Protein AF-A0A447XU08-F1 (afdb_monomer_lite)

Structure (mmCIF, N/CA/C/O backbone):
data_AF-A0A447XU08-F1
#
_entry.id   AF-A0A447XU08-F1
#
loop_
_atom_site.group_PDB
_atom_site.id
_atom_site.type_symbol
_atom_site.label_atom_id
_atom_site.label_alt_id
_atom_site.label_comp_id
_atom_site.label_asym_id
_atom_site.label_entity_id
_atom_site.label_seq_id
_atom_site.pdbx_PDB_ins_code
_atom_site.Cartn_x
_atom_site.Cartn_y
_atom_site.Cartn_z
_atom_site.occupancy
_atom_site.B_iso_or_equiv
_atom_site.auth_seq_id
_atom_site.auth_comp_id
_atom_site.auth_asym_id
_atom_site.auth_atom_id
_atom_site.pdbx_PDB_model_num
ATOM 1 N N . MET A 1 1 ? 1.279 4.800 7.213 1.00 90.25 1 MET A N 1
ATOM 2 C CA . MET A 1 1 ? 0.485 4.139 8.272 1.00 90.25 1 MET A CA 1
ATOM 3 C C . MET A 1 1 ? -0.113 5.218 9.157 1.00 90.25 1 MET A C 1
ATOM 5 O O . MET A 1 1 ? 0.602 6.163 9.462 1.00 90.25 1 MET A O 1
ATOM 9 N N . ARG A 1 2 ? -1.394 5.126 9.516 1.00 96.44 2 ARG A N 1
ATOM 10 C CA . ARG A 1 2 ? -2.080 6.061 10.419 1.00 96.44 2 ARG A CA 1
ATOM 11 C C . ARG A 1 2 ? -2.948 5.288 11.407 1.00 96.44 2 ARG A C 1
ATOM 13 O O . ARG A 1 2 ? -3.448 4.219 11.064 1.00 96.44 2 ARG A O 1
ATOM 20 N N . PHE A 1 3 ? -3.137 5.862 12.585 1.00 97.56 3 PHE A N 1
ATOM 21 C CA . PHE A 1 3 ? -4.020 5.371 13.637 1.00 97.56 3 PHE A CA 1
ATOM 22 C C . PHE A 1 3 ? -4.959 6.504 14.045 1.00 97.56 3 PHE A C 1
ATOM 24 O O . PHE A 1 3 ? -4.533 7.660 14.103 1.00 97.56 3 PHE A O 1
ATOM 31 N N . PHE A 1 4 ? -6.221 6.179 14.293 1.00 97.69 4 PHE A N 1
ATOM 32 C CA . PHE A 1 4 ? -7.221 7.108 14.798 1.00 97.69 4 PHE A CA 1
ATOM 33 C C . PHE A 1 4 ? -7.956 6.481 15.982 1.00 97.69 4 PHE A C 1
ATOM 35 O O . PHE A 1 4 ? -8.269 5.293 15.950 1.00 97.69 4 PHE A O 1
ATOM 42 N N . ILE A 1 5 ? -8.266 7.300 16.988 1.00 97.62 5 ILE A N 1
ATOM 43 C CA . ILE A 1 5 ? -9.104 6.940 18.131 1.00 97.62 5 ILE A CA 1
ATOM 44 C C . ILE A 1 5 ? -9.993 8.125 18.518 1.00 97.62 5 ILE A C 1
ATOM 46 O O . ILE A 1 5 ? -9.551 9.275 18.495 1.00 97.62 5 ILE A O 1
ATOM 50 N N . ALA A 1 6 ? -11.242 7.839 18.874 1.00 97.81 6 ALA A N 1
ATOM 51 C CA . ALA A 1 6 ? -12.187 8.792 19.439 1.00 97.81 6 ALA A CA 1
ATOM 52 C C . ALA A 1 6 ? -12.832 8.218 20.705 1.00 97.81 6 ALA A C 1
ATOM 54 O O . ALA A 1 6 ? -13.306 7.081 20.714 1.00 97.81 6 ALA A O 1
ATOM 55 N N . GLU A 1 7 ? -12.889 9.037 21.754 1.00 98.00 7 GLU A N 1
ATOM 56 C CA . GLU A 1 7 ? -13.434 8.673 23.063 1.00 98.00 7 GLU A CA 1
ATOM 57 C C . GLU A 1 7 ? -14.699 9.482 23.371 1.00 98.00 7 GLU A C 1
ATOM 59 O O . GLU A 1 7 ? -14.795 10.671 23.057 1.00 98.00 7 GLU A O 1
ATOM 64 N N . LYS A 1 8 ? -15.677 8.837 24.014 1.00 97.38 8 LYS A N 1
ATOM 65 C CA . LYS A 1 8 ? -16.906 9.473 24.499 1.00 97.38 8 LYS A CA 1
ATOM 66 C C . LYS A 1 8 ? -17.231 8.940 25.899 1.00 97.38 8 LYS A C 1
ATOM 68 O O . LYS A 1 8 ? -17.280 7.725 26.067 1.00 97.38 8 LYS A O 1
ATOM 73 N N . PRO A 1 9 ? -17.515 9.802 26.895 1.00 97.44 9 PRO A N 1
ATOM 74 C CA . PRO A 1 9 ? -17.889 9.344 28.231 1.00 97.44 9 PRO A CA 1
ATOM 75 C C . PRO A 1 9 ? -19.068 8.359 28.203 1.00 97.44 9 PRO A C 1
ATOM 77 O O . PRO A 1 9 ? -20.093 8.632 27.574 1.00 97.44 9 PRO A O 1
ATOM 80 N N . GLY A 1 10 ? -18.919 7.226 28.894 1.00 97.12 10 GLY A N 1
ATOM 81 C CA . GLY A 1 10 ? -19.943 6.177 28.973 1.00 97.12 10 GLY A CA 1
ATOM 82 C C . GLY A 1 10 ? -20.085 5.304 27.719 1.00 97.12 10 GLY A C 1
ATOM 83 O O . GLY A 1 10 ? -21.056 4.557 27.627 1.00 97.12 10 GLY A O 1
ATOM 84 N N . ALA A 1 11 ? -19.159 5.394 26.761 1.00 97.00 11 ALA A N 1
ATOM 85 C CA . ALA A 1 11 ? -19.107 4.530 25.586 1.00 97.00 11 ALA A CA 1
ATOM 86 C C . ALA A 1 11 ? -17.686 3.997 25.362 1.00 97.00 11 ALA A C 1
ATOM 88 O O . ALA A 1 11 ? -16.706 4.649 25.724 1.00 97.00 11 ALA A O 1
ATOM 89 N N . GLU A 1 12 ? -17.587 2.826 24.733 1.00 97.06 12 GLU A N 1
ATOM 90 C CA . GLU A 1 12 ? -16.302 2.268 24.310 1.00 97.06 12 GLU A CA 1
ATOM 91 C C . GLU A 1 12 ? -15.650 3.151 23.226 1.00 97.06 12 GLU A C 1
ATOM 93 O O . GLU A 1 12 ? -16.363 3.671 22.355 1.00 97.06 12 GLU A O 1
ATOM 98 N N . PRO A 1 13 ? -14.315 3.327 23.242 1.00 96.81 13 PRO A N 1
ATOM 99 C CA . PRO A 1 13 ? -13.610 4.071 22.207 1.00 96.81 13 PRO A CA 1
ATOM 100 C C . PRO A 1 13 ? -13.785 3.442 20.822 1.00 96.81 13 PRO A C 1
ATOM 102 O O . PRO A 1 13 ? -13.686 2.225 20.658 1.00 96.81 13 PRO A O 1
ATOM 105 N N . VAL A 1 14 ? -13.968 4.279 19.801 1.00 97.25 14 VAL A N 1
ATOM 106 C CA . VAL A 1 14 ? -13.935 3.840 18.399 1.00 97.25 14 VAL A CA 1
ATOM 107 C C . VAL A 1 14 ? -12.555 4.139 17.840 1.00 97.25 14 VAL A C 1
ATOM 109 O O . VAL A 1 14 ? -12.064 5.262 17.963 1.00 97.25 14 VAL A O 1
ATOM 112 N N . TRP A 1 15 ? -11.928 3.150 17.214 1.00 97.06 15 TRP A N 1
ATOM 113 C CA . TRP A 1 15 ? -10.584 3.274 16.667 1.00 97.06 15 TRP A CA 1
ATOM 114 C C . TRP A 1 15 ? -10.439 2.487 15.371 1.00 97.06 15 TRP A C 1
ATOM 116 O O . TRP A 1 15 ? -11.193 1.550 15.118 1.00 97.06 15 TRP A O 1
ATOM 126 N N . TRP A 1 16 ? -9.477 2.897 14.550 1.00 97.06 16 TRP A N 1
ATOM 127 C CA . TRP A 1 16 ? -9.100 2.190 13.330 1.00 97.06 16 TRP A CA 1
ATOM 128 C C . TRP A 1 16 ? -7.672 2.550 12.913 1.00 97.06 16 TRP A C 1
ATOM 130 O O . TRP A 1 16 ? -7.158 3.642 13.185 1.00 97.06 16 TRP A O 1
ATOM 140 N N . PHE A 1 17 ? -7.032 1.634 12.200 1.00 97.44 17 PHE A N 1
ATOM 141 C CA . PHE A 1 17 ? -5.839 1.890 11.418 1.00 97.44 17 PHE A CA 1
ATOM 142 C C . PHE A 1 17 ? -6.198 2.163 9.961 1.00 97.44 17 PHE A C 1
ATOM 144 O O . PHE A 1 17 ? -7.220 1.759 9.410 1.00 97.44 17 PHE A O 1
ATOM 151 N N . GLY A 1 18 ? -5.303 2.862 9.284 1.00 97.00 18 GLY A N 1
ATOM 152 C CA . GLY A 1 18 ? -5.349 2.955 7.840 1.00 97.00 18 G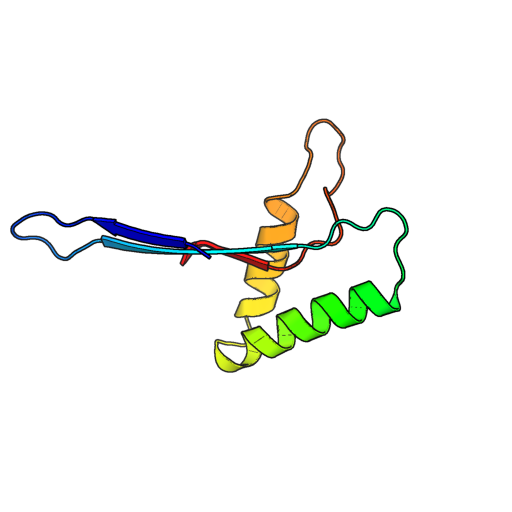LY A CA 1
ATOM 153 C C . GLY A 1 18 ? -3.959 3.085 7.261 1.00 97.00 18 GLY A C 1
ATOM 154 O O . GLY A 1 18 ? -3.019 3.566 7.898 1.00 97.00 18 GLY A O 1
ATOM 155 N N . GLY A 1 19 ? -3.799 2.682 6.015 1.00 97.31 19 GLY A N 1
ATOM 156 C CA . GLY A 1 19 ? -2.489 2.731 5.403 1.00 97.31 19 GLY A CA 1
ATOM 157 C C . GLY A 1 19 ? -2.436 2.020 4.076 1.00 97.31 19 GLY A C 1
ATOM 158 O O . GLY A 1 19 ? -3.454 1.690 3.479 1.00 97.31 19 GLY A O 1
ATOM 159 N N . GLY A 1 20 ? -1.209 1.840 3.622 1.00 97.50 20 GLY A N 1
ATOM 160 C CA . GLY A 1 20 ? -0.923 1.294 2.319 1.00 97.50 20 GLY A CA 1
ATOM 161 C C . GLY A 1 20 ? 0.394 1.821 1.787 1.00 97.50 20 GLY A C 1
ATOM 162 O O . GLY A 1 20 ? 0.998 2.732 2.363 1.00 97.50 20 GLY A O 1
ATOM 163 N N . PHE A 1 21 ? 0.803 1.219 0.689 1.00 98.62 21 PHE A N 1
ATOM 164 C CA . PHE A 1 21 ? 1.922 1.618 -0.144 1.00 98.62 21 PHE A CA 1
ATOM 165 C C . PHE A 1 21 ? 1.616 1.146 -1.564 1.00 98.62 21 PHE A C 1
ATOM 167 O O . PHE A 1 21 ? 0.939 0.134 -1.750 1.00 98.62 21 PHE A O 1
ATOM 174 N N . ASP A 1 22 ? 2.116 1.861 -2.561 1.00 98.69 22 ASP A N 1
ATOM 175 C CA . ASP A 1 22 ? 1.941 1.533 -3.972 1.00 98.69 22 ASP A CA 1
ATOM 176 C C . ASP A 1 22 ? 3.159 1.984 -4.783 1.00 98.69 22 ASP A C 1
ATOM 178 O O . ASP A 1 22 ? 3.936 2.826 -4.328 1.00 98.69 22 ASP A O 1
ATOM 182 N N . LEU A 1 23 ? 3.332 1.395 -5.968 1.00 98.69 23 LEU A N 1
ATOM 183 C CA . LEU A 1 23 ? 4.447 1.698 -6.862 1.00 98.69 23 LEU A CA 1
ATOM 184 C C . LEU A 1 23 ? 3.944 2.335 -8.161 1.00 98.69 23 LEU A C 1
ATOM 186 O O . LEU A 1 23 ? 3.078 1.789 -8.846 1.00 98.69 23 LEU A O 1
ATOM 190 N N . THR A 1 24 ? 4.524 3.483 -8.516 1.00 98.62 24 THR A N 1
ATOM 191 C CA . THR A 1 24 ? 4.228 4.227 -9.751 1.00 98.62 24 THR A CA 1
ATOM 192 C C . THR A 1 24 ? 5.500 4.333 -10.603 1.00 98.62 24 THR A C 1
ATOM 194 O O . THR A 1 24 ? 6.236 5.314 -10.480 1.00 98.62 24 THR A O 1
ATOM 197 N N . PRO A 1 25 ? 5.826 3.310 -11.414 1.00 97.75 25 PRO A N 1
ATOM 198 C CA . PRO A 1 25 ? 7.008 3.348 -12.268 1.00 97.75 25 PRO A CA 1
ATOM 199 C C . PRO A 1 25 ? 6.779 4.255 -13.486 1.00 97.75 25 PRO A C 1
ATOM 201 O O . PRO A 1 25 ? 5.701 4.249 -14.074 1.00 97.75 25 PRO A O 1
ATOM 204 N N . PHE A 1 26 ? 7.811 4.991 -13.905 1.00 97.56 26 PHE A N 1
ATOM 205 C CA . PHE A 1 26 ? 7.809 5.683 -15.204 1.00 97.56 26 PHE A CA 1
ATOM 206 C C . PHE A 1 26 ? 8.164 4.727 -16.349 1.00 97.56 26 PHE A C 1
ATOM 208 O O . PHE A 1 26 ? 7.505 4.719 -17.383 1.00 97.56 26 PHE A O 1
ATOM 215 N N . TYR A 1 27 ? 9.179 3.889 -16.131 1.00 98.00 27 TYR A N 1
ATOM 216 C CA . TYR A 1 27 ? 9.521 2.747 -16.975 1.00 98.00 27 TYR A CA 1
ATOM 217 C C . TYR A 1 27 ? 9.405 1.494 -16.110 1.00 98.00 27 TYR A C 1
ATOM 219 O O . TYR A 1 27 ? 10.104 1.377 -15.106 1.00 98.00 27 TYR A O 1
ATOM 227 N N . GLY A 1 28 ? 8.460 0.615 -16.439 1.00 96.19 28 GLY A N 1
ATOM 228 C CA . GLY A 1 28 ? 8.192 -0.591 -15.659 1.00 96.19 28 GLY A CA 1
ATOM 229 C C . GLY A 1 28 ? 9.089 -1.753 -16.073 1.00 96.19 28 GLY A C 1
ATOM 230 O O . GLY A 1 28 ? 9.193 -2.046 -17.263 1.00 96.19 28 GLY A O 1
ATOM 231 N N . PHE A 1 29 ? 9.670 -2.432 -15.086 1.00 98.38 29 PHE A N 1
ATOM 232 C CA . PHE A 1 29 ? 10.333 -3.726 -15.244 1.00 98.38 29 PHE A CA 1
ATOM 233 C C . PHE A 1 29 ? 9.473 -4.813 -14.596 1.00 98.38 29 PHE A C 1
ATOM 235 O O . PHE A 1 29 ? 8.907 -4.610 -13.517 1.00 98.38 29 PHE A O 1
ATOM 242 N N . GLU A 1 30 ? 9.333 -5.955 -15.265 1.00 98.62 30 GLU A N 1
ATOM 243 C CA . GLU A 1 30 ? 8.456 -7.035 -14.805 1.00 98.62 30 GLU A CA 1
ATOM 244 C C . GLU A 1 30 ? 8.961 -7.635 -13.487 1.00 98.62 30 GLU A C 1
ATOM 246 O O . GLU A 1 30 ? 8.178 -7.908 -12.574 1.00 98.62 30 GLU A O 1
ATOM 251 N N . GLU A 1 31 ? 10.278 -7.762 -13.346 1.00 98.62 31 GLU A N 1
ATOM 252 C CA . GLU A 1 31 ? 10.936 -8.307 -12.164 1.00 98.62 31 GLU A CA 1
ATOM 253 C C . GLU A 1 31 ? 10.651 -7.460 -10.918 1.00 98.62 31 GLU A C 1
ATOM 255 O O . GLU A 1 31 ? 10.362 -8.012 -9.851 1.00 98.62 31 GLU A O 1
ATOM 260 N N . ASP A 1 32 ? 10.648 -6.133 -11.065 1.00 98.69 32 ASP A N 1
ATOM 261 C CA . ASP A 1 32 ? 10.337 -5.195 -9.985 1.00 98.69 32 ASP A CA 1
ATOM 262 C C . ASP A 1 32 ? 8.870 -5.308 -9.567 1.00 98.69 32 ASP A C 1
ATOM 264 O O . ASP A 1 32 ? 8.564 -5.350 -8.374 1.00 98.69 32 ASP A O 1
ATOM 268 N N . ALA A 1 33 ? 7.951 -5.423 -10.531 1.00 98.62 33 ALA A N 1
ATOM 269 C CA . ALA A 1 33 ? 6.530 -5.611 -10.249 1.00 98.62 33 ALA A CA 1
ATOM 270 C C . ALA A 1 33 ? 6.268 -6.935 -9.513 1.00 98.62 33 ALA A C 1
ATOM 272 O O . ALA A 1 33 ? 5.520 -6.966 -8.529 1.00 98.62 33 ALA A O 1
ATOM 273 N N . ILE A 1 34 ? 6.913 -8.022 -9.946 1.00 98.75 34 ILE A N 1
ATOM 274 C CA . ILE A 1 34 ? 6.823 -9.329 -9.288 1.00 98.75 34 ILE A CA 1
ATOM 275 C C . ILE A 1 34 ? 7.392 -9.249 -7.872 1.00 98.75 34 ILE A C 1
ATOM 277 O O . ILE A 1 34 ? 6.755 -9.733 -6.935 1.00 98.75 34 ILE A O 1
ATOM 281 N N . HIS A 1 35 ? 8.573 -8.652 -7.698 1.00 98.81 35 HIS A N 1
ATOM 282 C CA . HIS A 1 35 ? 9.203 -8.514 -6.388 1.00 98.81 35 HIS A CA 1
ATOM 283 C C . HIS A 1 35 ? 8.343 -7.677 -5.433 1.00 98.81 35 HIS A C 1
ATOM 285 O O . HIS A 1 35 ? 8.113 -8.086 -4.291 1.00 98.81 35 HIS A O 1
ATOM 291 N N . TRP A 1 36 ? 7.809 -6.555 -5.918 1.00 98.81 36 TRP A N 1
ATOM 292 C CA . TRP A 1 36 ? 6.932 -5.657 -5.173 1.00 98.81 36 TRP A CA 1
ATOM 293 C C . TRP A 1 36 ? 5.696 -6.383 -4.638 1.00 98.81 36 TRP A C 1
ATOM 295 O O . TRP A 1 36 ? 5.434 -6.399 -3.432 1.00 98.81 36 TRP A O 1
ATOM 305 N N . HIS A 1 37 ? 4.964 -7.055 -5.529 1.00 98.81 37 HIS A N 1
ATOM 306 C CA . HIS A 1 37 ? 3.725 -7.746 -5.173 1.00 98.81 37 HIS A CA 1
ATOM 307 C C . HIS A 1 37 ? 3.959 -9.021 -4.363 1.00 98.81 37 HIS A C 1
ATOM 309 O O . HIS A 1 37 ? 3.168 -9.323 -3.470 1.00 98.81 37 HIS A O 1
ATOM 315 N N . ARG A 1 38 ? 5.061 -9.742 -4.603 1.00 98.81 38 ARG A N 1
ATOM 316 C CA . ARG A 1 38 ? 5.450 -10.901 -3.787 1.00 98.81 38 ARG A CA 1
ATOM 317 C C . ARG A 1 38 ? 5.758 -10.484 -2.353 1.00 98.81 38 ARG A C 1
ATOM 319 O O . ARG A 1 38 ? 5.209 -11.073 -1.431 1.00 98.81 38 ARG A O 1
ATOM 326 N N . THR A 1 39 ? 6.549 -9.429 -2.175 1.00 98.75 39 THR A N 1
ATOM 327 C CA . THR A 1 39 ? 6.892 -8.895 -0.848 1.00 98.75 39 THR A CA 1
ATOM 328 C C . THR A 1 39 ? 5.641 -8.443 -0.092 1.00 98.75 39 THR A C 1
ATOM 330 O O . THR A 1 39 ? 5.466 -8.770 1.080 1.00 98.75 39 THR A O 1
ATOM 333 N N . ALA A 1 40 ? 4.725 -7.748 -0.775 1.00 98.62 40 ALA A N 1
ATOM 334 C CA . ALA A 1 40 ? 3.452 -7.330 -0.194 1.00 98.62 40 ALA A CA 1
ATOM 335 C C . ALA A 1 40 ? 2.568 -8.520 0.224 1.00 98.62 40 ALA A C 1
ATOM 337 O O . ALA A 1 40 ? 1.960 -8.491 1.294 1.00 98.62 40 ALA A O 1
ATOM 338 N N . ARG A 1 41 ? 2.505 -9.575 -0.597 1.00 98.62 41 ARG A N 1
ATOM 339 C CA . ARG A 1 41 ? 1.762 -10.805 -0.295 1.00 98.62 41 ARG A CA 1
ATOM 340 C C . ARG A 1 41 ? 2.349 -11.543 0.902 1.00 98.62 41 ARG A C 1
ATOM 342 O O . ARG A 1 41 ? 1.599 -11.913 1.801 1.00 98.62 41 ARG A O 1
ATOM 349 N N . ASP A 1 42 ? 3.663 -11.734 0.921 1.00 98.62 42 ASP A N 1
ATOM 350 C CA . ASP A 1 42 ? 4.353 -12.483 1.973 1.00 98.62 42 ASP A CA 1
ATOM 351 C C . ASP A 1 42 ? 4.192 -11.784 3.339 1.00 98.62 42 ASP A C 1
ATOM 353 O O . ASP A 1 42 ? 3.962 -12.448 4.348 1.00 98.62 42 ASP A O 1
ATOM 357 N N . LEU A 1 43 ? 4.176 -10.442 3.366 1.00 97.88 43 LEU A N 1
ATOM 358 C CA . LEU A 1 43 ? 3.839 -9.654 4.562 1.00 97.88 43 LEU A CA 1
ATOM 359 C C . LEU A 1 43 ? 2.408 -9.912 5.068 1.00 97.88 43 LEU A C 1
ATOM 361 O O . LEU A 1 43 ? 2.166 -9.878 6.272 1.00 97.88 43 LEU A O 1
ATOM 365 N N . CYS A 1 44 ? 1.451 -10.133 4.165 1.00 98.06 44 CYS A N 1
ATOM 366 C CA . CYS A 1 44 ? 0.048 -10.348 4.523 1.00 98.06 44 CYS A CA 1
ATOM 367 C C . CYS A 1 44 ? -0.236 -11.777 5.004 1.00 98.06 44 CYS A C 1
ATOM 369 O O . CYS A 1 44 ? -1.219 -11.984 5.712 1.00 98.06 44 CYS A O 1
ATOM 371 N N . GLN A 1 45 ? 0.601 -12.751 4.635 1.00 97.38 45 GLN A N 1
ATOM 372 C CA . GLN A 1 45 ? 0.356 -14.179 4.859 1.00 97.38 45 GLN A CA 1
ATOM 373 C C . GLN A 1 45 ? 0.033 -14.546 6.324 1.00 97.38 45 GLN A C 1
ATOM 375 O O . GLN A 1 45 ? -0.911 -15.309 6.530 1.00 97.38 45 GLN A O 1
ATOM 380 N N . PRO A 1 46 ? 0.712 -13.995 7.354 1.00 98.25 46 PRO A N 1
ATOM 381 C CA . PRO A 1 46 ? 0.394 -14.309 8.751 1.00 98.25 46 PRO A CA 1
ATOM 382 C C . PRO A 1 46 ? -0.984 -13.818 9.220 1.00 98.25 46 PRO A C 1
ATOM 384 O O . PRO A 1 46 ? -1.444 -14.230 10.280 1.00 98.25 46 PRO A O 1
ATOM 387 N N . PHE A 1 47 ? -1.631 -12.927 8.465 1.00 97.00 47 PHE A N 1
ATOM 388 C CA . PHE A 1 47 ? -2.886 -12.278 8.848 1.00 97.00 47 PHE A CA 1
ATOM 389 C C . PHE A 1 47 ? -4.121 -12.881 8.162 1.00 97.00 47 PHE A C 1
ATOM 391 O O . PHE A 1 47 ? -5.237 -12.475 8.479 1.00 97.00 47 PHE A O 1
ATOM 398 N N . GLY A 1 48 ? -3.934 -13.837 7.245 1.00 96.88 48 GLY A N 1
ATOM 399 C CA . GLY A 1 48 ? -5.006 -14.522 6.518 1.00 96.88 48 GLY A CA 1
ATOM 400 C C . GLY A 1 48 ? -4.775 -14.564 5.007 1.00 96.88 48 GLY A C 1
ATOM 401 O O . GLY A 1 48 ? -4.165 -13.667 4.421 1.00 96.88 48 GLY A O 1
ATOM 402 N N . GLU A 1 49 ? -5.285 -15.611 4.357 1.00 96.25 49 GLU A N 1
ATOM 403 C CA . GLU A 1 49 ? -5.122 -15.823 2.910 1.00 96.25 49 GLU A CA 1
ATOM 404 C C . GLU A 1 49 ? -5.852 -14.766 2.062 1.00 96.25 49 GLU A C 1
ATOM 406 O O . GLU A 1 49 ? -5.451 -14.478 0.934 1.00 96.25 49 GLU A O 1
ATOM 411 N N . ASP A 1 50 ? -6.899 -14.145 2.610 1.00 97.31 50 ASP A N 1
ATOM 412 C CA . ASP A 1 50 ? -7.713 -13.126 1.947 1.00 97.31 50 ASP A CA 1
ATOM 413 C C . ASP A 1 50 ? -7.153 -11.698 2.096 1.00 97.31 50 ASP A C 1
ATOM 415 O O . ASP A 1 50 ? -7.572 -10.786 1.378 1.00 97.31 50 ASP A O 1
ATOM 419 N N . VAL A 1 51 ? -6.175 -11.488 2.982 1.00 98.00 51 VAL A N 1
ATOM 420 C CA . VAL A 1 51 ? -5.667 -10.152 3.330 1.00 98.00 51 VAL A CA 1
ATOM 421 C C . VAL A 1 51 ? -5.003 -9.465 2.138 1.00 98.00 51 VAL A C 1
ATOM 423 O O . VAL A 1 51 ? -5.373 -8.339 1.793 1.00 98.00 51 VAL A O 1
ATOM 426 N N . TYR A 1 52 ? -4.064 -10.143 1.472 1.00 98.56 52 TYR A N 1
ATOM 427 C CA . TYR A 1 52 ? -3.419 -9.613 0.268 1.00 98.56 52 TYR A CA 1
ATOM 428 C C . TYR A 1 52 ? -4.418 -9.360 -0.872 1.00 98.56 52 TYR A C 1
ATOM 430 O O . TYR A 1 52 ? -4.488 -8.218 -1.330 1.00 98.56 52 TY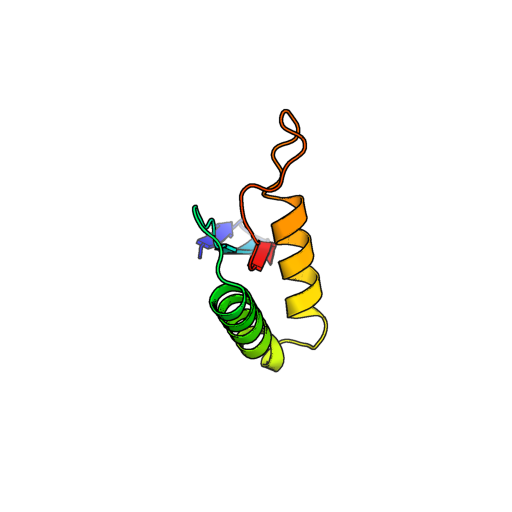R A O 1
ATOM 438 N N . PRO A 1 53 ? -5.218 -10.346 -1.340 1.00 98.44 53 PRO A N 1
ATOM 439 C CA . PRO A 1 53 ? -6.111 -10.114 -2.473 1.00 98.44 53 PRO A CA 1
ATOM 440 C C . PRO A 1 53 ? -7.139 -9.012 -2.191 1.00 98.44 53 PRO A C 1
ATOM 442 O O . PRO A 1 53 ? -7.429 -8.217 -3.088 1.00 98.44 53 PRO A O 1
ATOM 445 N N . ARG A 1 54 ? -7.633 -8.890 -0.950 1.00 98.25 54 ARG A N 1
ATOM 446 C CA . ARG A 1 54 ? -8.548 -7.812 -0.551 1.00 98.25 54 ARG A CA 1
ATOM 447 C C . ARG A 1 54 ? -7.892 -6.436 -0.646 1.00 98.25 54 ARG A C 1
ATOM 449 O O . ARG A 1 54 ? -8.432 -5.551 -1.307 1.00 98.25 54 ARG A O 1
ATOM 456 N N . TYR A 1 55 ? -6.742 -6.237 -0.005 1.00 98.50 55 TYR A N 1
ATOM 457 C CA . TYR A 1 55 ? -6.100 -4.918 0.052 1.00 98.50 55 TYR A CA 1
ATOM 458 C C . TYR A 1 55 ? -5.387 -4.532 -1.243 1.00 98.50 55 TYR A C 1
ATOM 460 O O . TYR A 1 55 ? -5.287 -3.342 -1.543 1.00 98.50 55 TYR A O 1
ATOM 468 N N . LYS A 1 56 ? -4.952 -5.510 -2.044 1.00 98.62 56 LYS A N 1
ATOM 469 C CA . LYS A 1 56 ? -4.476 -5.281 -3.411 1.00 98.62 56 LYS A CA 1
ATOM 470 C C . LYS A 1 56 ? -5.606 -4.758 -4.284 1.00 98.62 56 LYS A C 1
ATOM 472 O O . LYS A 1 56 ? -5.459 -3.703 -4.894 1.00 98.62 56 LYS A O 1
ATOM 477 N N . LYS A 1 57 ? -6.755 -5.441 -4.292 1.00 98.56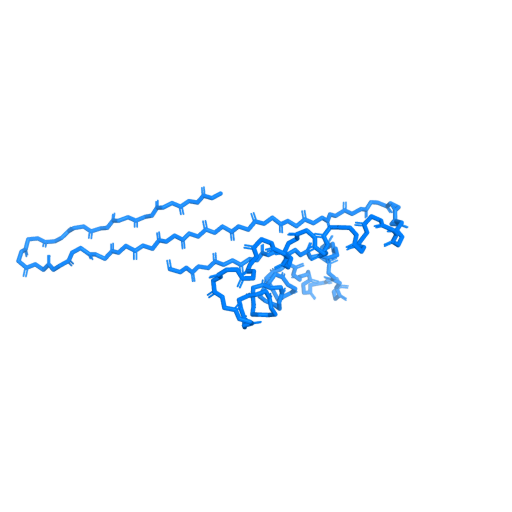 57 LYS A N 1
ATOM 478 C CA . LYS A 1 57 ? -7.936 -4.989 -5.040 1.00 98.56 57 LYS A CA 1
ATOM 479 C C . LYS A 1 57 ? -8.365 -3.586 -4.610 1.00 98.56 57 LYS A C 1
ATOM 481 O O . LYS A 1 57 ? -8.618 -2.738 -5.457 1.00 98.56 57 LYS A O 1
ATOM 486 N N . TRP A 1 58 ? -8.382 -3.319 -3.304 1.00 98.38 58 TRP A N 1
ATOM 487 C CA . TRP A 1 58 ? -8.726 -1.990 -2.806 1.00 98.38 58 TRP A CA 1
ATOM 488 C C . TRP A 1 58 ? -7.726 -0.917 -3.269 1.00 98.38 58 TRP A C 1
ATOM 490 O O . TRP A 1 58 ? -8.129 0.197 -3.594 1.00 98.38 58 TRP A O 1
ATOM 500 N N . CYS A 1 59 ? -6.435 -1.251 -3.363 1.00 98.69 59 CYS A N 1
ATOM 501 C CA . CYS A 1 59 ? -5.410 -0.365 -3.918 1.00 98.69 59 CYS A CA 1
ATOM 502 C C . CYS A 1 59 ? -5.708 0.003 -5.382 1.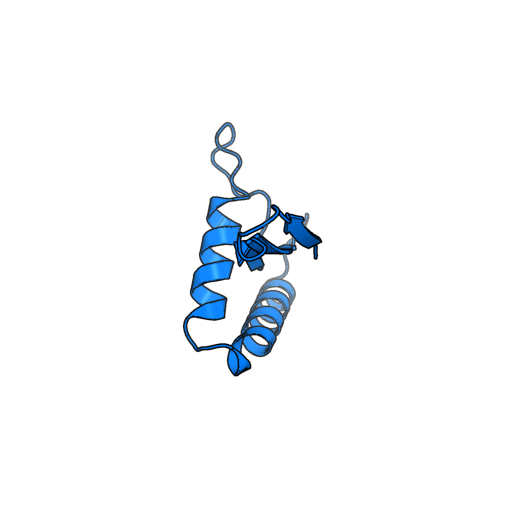00 98.69 59 CYS A C 1
ATOM 504 O O . CYS A 1 59 ? -5.695 1.187 -5.721 1.00 98.69 59 CYS A O 1
ATOM 506 N N . ASP A 1 60 ? -6.045 -0.990 -6.215 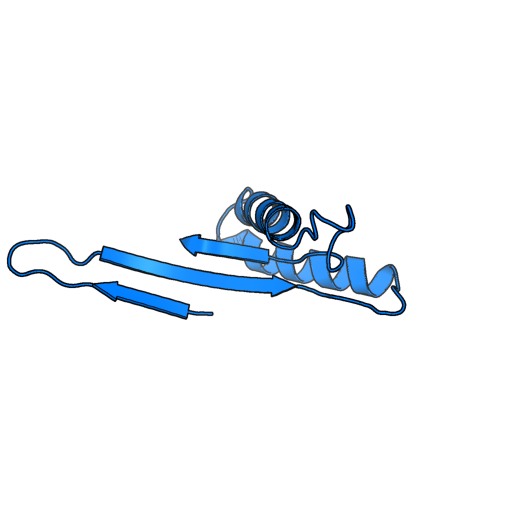1.00 98.56 60 ASP A N 1
ATOM 507 C CA . ASP A 1 60 ? -6.397 -0.784 -7.630 1.00 98.56 60 ASP A CA 1
ATOM 508 C C . ASP A 1 60 ? -7.670 0.064 -7.807 1.00 98.56 60 ASP A C 1
ATOM 510 O O . ASP A 1 60 ? -7.791 0.830 -8.760 1.00 98.56 60 ASP A O 1
ATOM 514 N N . GLU A 1 61 ? -8.652 -0.091 -6.916 1.00 98.19 61 GLU A N 1
ATOM 515 C CA . GLU A 1 61 ? -9.905 0.673 -6.963 1.00 98.19 61 GLU A CA 1
ATOM 516 C C . GLU A 1 61 ? -9.715 2.114 -6.471 1.00 98.19 61 GLU A C 1
ATOM 518 O O . GLU A 1 61 ? -10.318 3.048 -7.005 1.00 98.19 61 GLU A O 1
ATOM 523 N N . TYR A 1 62 ? -8.879 2.304 -5.447 1.00 98.25 62 TYR A N 1
ATOM 524 C CA . TYR A 1 62 ? -8.651 3.605 -4.827 1.00 98.25 62 TYR A CA 1
ATOM 525 C C . TYR A 1 62 ? -7.767 4.514 -5.690 1.00 98.25 62 TYR A C 1
ATOM 527 O O . TYR A 1 62 ? -8.061 5.702 -5.836 1.00 98.25 62 TYR A O 1
ATOM 535 N N . PHE A 1 63 ? -6.700 3.977 -6.292 1.00 98.38 63 PHE A N 1
ATOM 536 C CA . PHE A 1 63 ? -5.737 4.749 -7.088 1.00 98.38 63 PHE A CA 1
ATOM 537 C C . PHE A 1 63 ? -6.052 4.772 -8.589 1.00 98.38 63 PHE A C 1
ATOM 539 O O . PHE A 1 63 ? -5.152 4.761 -9.430 1.00 98.38 63 PHE A O 1
ATOM 546 N N . TYR A 1 64 ? -7.337 4.888 -8.915 1.00 98.56 64 TYR A N 1
ATOM 547 C CA . TYR A 1 64 ? -7.829 4.981 -10.282 1.00 98.56 64 TYR A CA 1
ATOM 548 C C . TYR A 1 64 ? -8.141 6.426 -10.700 1.00 98.56 64 TYR A C 1
ATOM 550 O O . TYR A 1 64 ? -8.920 7.134 -10.052 1.00 98.56 64 TYR A O 1
ATOM 558 N N . LEU A 1 65 ? -7.584 6.870 -11.828 1.00 98.25 65 LEU A N 1
ATOM 559 C CA . LEU A 1 65 ? -7.816 8.200 -12.392 1.00 98.25 65 LEU A CA 1
ATOM 560 C C . LEU A 1 65 ? -9.008 8.168 -13.356 1.00 98.25 65 LEU A C 1
ATOM 562 O O . LEU A 1 65 ? -8.857 7.988 -14.564 1.00 98.25 65 LEU A O 1
ATOM 566 N N . LYS A 1 66 ? -10.217 8.390 -12.826 1.00 98.00 66 LYS A N 1
ATOM 567 C CA . LYS A 1 66 ? -11.481 8.288 -13.586 1.00 98.00 66 LYS A CA 1
ATOM 568 C C . LYS A 1 66 ? -11.519 9.123 -14.868 1.00 98.00 66 LYS A C 1
ATOM 570 O O . LYS A 1 66 ? -12.044 8.660 -15.872 1.00 98.00 66 LYS A O 1
ATOM 575 N N . HIS A 1 67 ? -10.970 10.336 -14.853 1.00 98.25 67 HIS A N 1
ATOM 576 C CA . HIS A 1 67 ? -10.981 11.240 -16.013 1.00 98.25 67 HIS A CA 1
ATOM 577 C C . HIS A 1 67 ? -9.983 10.852 -17.109 1.00 98.25 67 HIS A C 1
ATOM 579 O O . HIS A 1 67 ? -10.084 11.366 -18.218 1.00 98.25 67 HIS A O 1
ATOM 585 N N . ARG A 1 68 ? -9.023 9.974 -16.801 1.00 98.44 68 ARG A N 1
ATOM 586 C CA . ARG A 1 68 ? -8.041 9.431 -17.754 1.00 98.44 68 ARG A CA 1
ATOM 587 C C . ARG A 1 68 ? -8.298 7.966 -18.098 1.00 98.44 68 ARG A C 1
ATOM 589 O O . ARG A 1 68 ? -7.708 7.457 -19.039 1.00 98.44 68 ARG A O 1
ATOM 596 N N . ASN A 1 69 ? -9.197 7.313 -17.360 1.00 97.81 69 ASN A N 1
ATOM 597 C CA . ASN A 1 69 ? -9.487 5.889 -17.475 1.00 97.81 69 ASN A CA 1
ATOM 598 C C . ASN A 1 69 ? -8.221 5.016 -17.326 1.00 97.81 69 ASN A C 1
ATOM 600 O O . ASN A 1 69 ? -8.014 4.073 -18.087 1.00 97.81 69 ASN A O 1
ATOM 604 N N . GLU A 1 70 ? -7.362 5.356 -16.360 1.00 98.19 70 GLU A N 1
ATOM 605 C CA . GLU A 1 70 ? -6.075 4.688 -16.131 1.00 98.19 70 GLU A CA 1
ATOM 606 C C . GLU A 1 70 ? -5.779 4.511 -14.637 1.00 98.19 70 GLU A C 1
ATOM 608 O O . GLU A 1 70 ? -6.265 5.262 -13.785 1.00 98.19 70 GLU A O 1
ATOM 613 N N . GLN 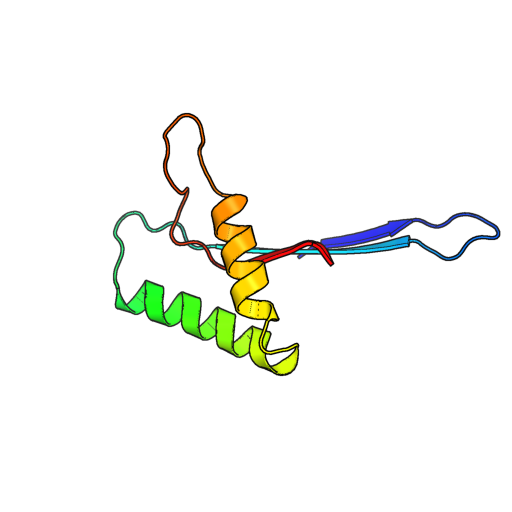A 1 71 ? -4.951 3.517 -14.323 1.00 98.31 71 GLN A N 1
ATOM 614 C CA . GLN A 1 71 ? -4.393 3.351 -12.985 1.00 98.31 71 GLN A CA 1
ATOM 615 C C . GLN A 1 71 ? -3.271 4.361 -12.753 1.00 98.31 71 GLN A C 1
ATOM 617 O O . GLN A 1 71 ? -2.493 4.638 -13.663 1.00 98.31 71 GLN A O 1
ATOM 622 N N . ARG A 1 72 ? -3.136 4.876 -11.524 1.00 98.56 72 ARG A N 1
ATOM 623 C CA . ARG A 1 72 ? -2.001 5.745 -11.171 1.00 98.56 72 ARG A CA 1
ATOM 624 C C . ARG A 1 72 ? -0.659 5.011 -11.270 1.00 98.56 72 ARG A C 1
ATOM 626 O O . ARG A 1 72 ? 0.343 5.636 -11.587 1.00 98.56 72 ARG A O 1
ATOM 633 N N . GLY A 1 73 ? -0.643 3.713 -10.977 1.00 98.31 73 GLY A N 1
ATOM 634 C CA . GLY A 1 73 ? 0.553 2.873 -10.946 1.00 98.31 73 GLY A CA 1
ATOM 635 C C . GLY A 1 73 ? 0.195 1.388 -10.973 1.00 98.31 73 GLY A C 1
ATOM 636 O O . GLY A 1 73 ? -0.927 1.020 -11.314 1.00 98.31 73 GLY A O 1
ATOM 637 N N . ILE A 1 74 ? 1.131 0.525 -10.575 1.00 98.50 74 ILE A N 1
ATOM 638 C CA . ILE A 1 74 ? 0.944 -0.940 -10.583 1.00 98.50 74 ILE A CA 1
ATOM 639 C C . ILE A 1 74 ? 0.308 -1.478 -9.289 1.00 98.50 74 ILE A C 1
ATOM 641 O O . ILE A 1 74 ? 0.280 -2.689 -9.060 1.00 98.50 74 ILE A O 1
ATOM 645 N N . GLY A 1 75 ? -0.168 -0.579 -8.426 1.00 98.50 75 GLY A N 1
ATOM 646 C CA . GLY A 1 75 ? -0.811 -0.897 -7.156 1.00 98.50 75 GLY A CA 1
ATOM 647 C C . GLY A 1 75 ? 0.168 -1.302 -6.052 1.00 98.50 75 GLY A C 1
ATOM 648 O O . GLY A 1 75 ? 1.348 -0.937 -6.040 1.00 98.50 75 GLY A O 1
ATOM 649 N N . GLY A 1 76 ? -0.355 -2.045 -5.084 1.00 98.50 76 GLY A N 1
ATOM 650 C CA . GLY A 1 76 ? 0.307 -2.400 -3.835 1.00 98.50 76 GLY A CA 1
ATOM 651 C C . GLY A 1 76 ? -0.755 -2.798 -2.819 1.00 98.50 76 GLY A C 1
ATOM 652 O O . GLY A 1 76 ? -1.602 -3.628 -3.133 1.00 98.50 76 GLY A O 1
ATOM 653 N N . LEU A 1 77 ? -0.752 -2.196 -1.634 1.00 98.50 77 LEU A N 1
ATOM 654 C CA . LEU A 1 77 ? -1.784 -2.409 -0.618 1.00 98.50 77 LEU A CA 1
ATOM 655 C C . LEU A 1 77 ? -2.474 -1.095 -0.274 1.00 98.50 77 LEU A C 1
ATOM 657 O O . LEU A 1 77 ? -1.819 -0.065 -0.122 1.00 98.50 77 LEU A O 1
ATOM 661 N N . PHE A 1 78 ? -3.787 -1.146 -0.073 1.00 98.25 78 PHE A N 1
ATOM 662 C CA . PHE A 1 78 ? -4.554 -0.075 0.551 1.00 98.25 78 PHE A CA 1
ATOM 663 C C . PHE A 1 78 ? -5.554 -0.668 1.543 1.00 98.25 78 PHE A C 1
ATOM 665 O O . PHE A 1 78 ? -6.244 -1.638 1.230 1.00 98.25 78 PHE A O 1
ATOM 672 N N . LEU A 1 79 ? -5.604 -0.107 2.753 1.00 95.81 79 LEU A N 1
ATOM 673 C CA . LEU A 1 79 ? -6.441 -0.617 3.833 1.00 95.81 79 LEU A CA 1
ATOM 674 C C . LEU A 1 79 ? -6.969 0.482 4.760 1.00 95.81 79 LEU A C 1
ATOM 676 O O . LEU A 1 79 ? -6.324 1.508 5.015 1.00 95.81 79 LEU A O 1
ATOM 680 N N . MET A 1 80 ? -8.138 0.190 5.313 1.00 87.88 80 MET A N 1
ATOM 681 C CA . MET A 1 80 ? -8.749 0.841 6.464 1.00 87.88 80 MET A CA 1
ATOM 682 C C . MET A 1 80 ? -9.351 -0.290 7.306 1.00 87.88 80 MET A C 1
ATOM 684 O O . MET A 1 80 ? -10.202 -1.019 6.796 1.00 87.88 80 MET A O 1
ATOM 688 N N . ILE A 1 81 ? -8.827 -0.490 8.516 1.00 84.06 81 ILE A N 1
ATOM 689 C CA . ILE A 1 81 ? -9.177 -1.592 9.429 1.00 84.06 81 ILE A CA 1
ATOM 690 C C . ILE A 1 81 ? -9.512 -1.076 10.811 1.00 84.06 81 ILE A C 1
ATOM 692 O O . ILE A 1 81 ? -8.761 -0.199 11.281 1.00 84.06 81 ILE A O 1
#

Sequence (81 aa):
MRFFIAEKPGAEPVWWFGGGFDLTPFYGFEEDAIHWHRTARDLCQPFGEDVYPRYKKWCDEYFYLKHRNEQRGIGGLFLMI

Secondary structure (DSSP, 8-state):
-EEEEEEETTEEEEEEEEEEEE---SS--HHHHHHHHHHHHHHHGGG-TTHHHHHHHHHHHHTEETTTTEESSS-EEEEE-

Radius of gyration: 15.82 Å; chains: 1; bounding box: 31×27×47 Å

Organism: Escherichia coli (NCBI:txid562)

InterPro domains:
  IPR001260 Coproporphyrinogen III oxidase, aerobic [PF01218] (1-78)
  IPR001260 Coproporphyrinogen III oxidase, aerobic [PR00073] (15-37)
  IPR001260 Coproporphyrinogen III oxidase, aerobic [PR00073] (52-81)
  IPR001260 Coproporphyrinogen III oxidase, aerobic [PTHR10755] (1-78)
  IPR036406 Oxygen-dependent coproporphyrinogen III oxidase superfamily [G3DSA:3.40.1500.10] (1-80)
  IPR036406 Oxygen-dependent coproporphyrinogen III oxidase superfamily [SSF102886] (1-79)

pLDDT: mean 97.6, std 2.18, range [84.06, 98.81]

Foldseek 3Di:
DDKDWDDDPPDDIDIKDWDWDFDQDPDDDPVVLCVQLVVLCVVCVVVDNVQSVVQQVVQQVVQADVVVRDGNHSGTGTDMD